Protein AF-A0A955LB40-F1 (afdb_monomer_lite)

InterPro domains:
  IPR014780 tRNA pseudouridine synthase II, TruB [PTHR13767] (3-151)
  IPR020103 Pseudouridine synthase, catalytic domain superfamily [SSF55120] (3-151)

Sequence (153 aa):
FVPVYSSVKVKGQKLRVLARTHEKFTINKDHVVTFKKQNSEVHINLPSKIVKISKFDIVDFYKISTNELIKRLETYGDYLSAEIIQYLGSKDRELSIANVKINCSKGTYIRQLANDLGEAVNTSTMLVGLKRTQIGPWSISDAVTVEDLEANQ

Secondary structure (DSSP, 8-state):
---SSS--EETTEEHHHHHHHSSEEEE-TT-EEEEEETTEEEEEEPPP----EEEEEEEEEEEEEHHHHHHHHHHTT----HHHHHHHHTS--EEEEEEEEEEE-TT--HHHHHHHHHHHTTS----------EETTEEGGGPPPHHHHHTT-

Structure (mmCIF, N/CA/C/O backbone):
data_AF-A0A955LB40-F1
#
_entry.id   AF-A0A955LB40-F1
#
loop_
_atom_site.group_PDB
_atom_site.id
_atom_site.type_symbol
_atom_site.label_atom_id
_atom_site.label_alt_id
_atom_site.label_comp_id
_atom_site.label_asym_id
_atom_site.label_entity_id
_atom_site.label_seq_id
_atom_site.pdbx_PDB_ins_code
_atom_site.Cartn_x
_atom_site.Cartn_y
_atom_site.Cartn_z
_atom_site.occupancy
_atom_site.B_iso_or_equiv
_atom_site.auth_seq_id
_atom_site.auth_comp_id
_atom_site.auth_asym_id
_atom_site.auth_atom_id
_atom_site.pdbx_PDB_model_num
ATOM 1 N N . PHE A 1 1 ? -7.404 -5.608 7.142 1.00 92.25 1 PHE A N 1
ATOM 2 C CA . PHE A 1 1 ? -8.579 -4.700 7.247 1.00 92.25 1 PHE A CA 1
ATOM 3 C C . PHE A 1 1 ? -8.524 -3.638 6.154 1.00 92.25 1 PHE A C 1
ATOM 5 O O . PHE A 1 1 ? -7.517 -3.568 5.464 1.00 92.25 1 PHE A O 1
ATOM 12 N N . VAL A 1 2 ? -9.575 -2.849 5.897 1.00 93.81 2 VAL A N 1
ATOM 13 C CA . VAL A 1 2 ? -9.432 -1.746 4.921 1.00 93.81 2 VAL A CA 1
ATOM 14 C C . VAL A 1 2 ? -8.594 -0.608 5.523 1.00 93.81 2 VAL A C 1
ATOM 16 O O . VAL A 1 2 ? -8.772 -0.292 6.699 1.00 93.81 2 VAL A O 1
ATOM 19 N N . PRO A 1 3 ? -7.714 0.051 4.748 1.00 93.81 3 PRO A N 1
ATOM 20 C CA . PRO A 1 3 ? -6.950 1.178 5.262 1.00 93.81 3 PRO A CA 1
ATOM 21 C C . PRO A 1 3 ? -7.861 2.391 5.494 1.00 93.81 3 PRO A C 1
ATOM 23 O O . PRO A 1 3 ? -8.811 2.630 4.740 1.00 93.81 3 PRO A O 1
ATOM 26 N N . VAL A 1 4 ? -7.521 3.207 6.494 1.00 93.44 4 VAL A N 1
ATOM 27 C CA . VAL A 1 4 ? -8.244 4.445 6.844 1.00 93.44 4 VAL A CA 1
ATOM 28 C C . VAL A 1 4 ? -8.321 5.410 5.654 1.00 93.44 4 VAL A C 1
ATOM 30 O O . VAL A 1 4 ? -9.387 5.922 5.319 1.00 93.44 4 VAL A O 1
ATOM 33 N N . TYR A 1 5 ? -7.224 5.581 4.915 1.00 92.25 5 TYR A N 1
ATOM 34 C CA . TYR A 1 5 ? -7.207 6.346 3.666 1.00 92.25 5 TYR A CA 1
ATOM 35 C C . TYR A 1 5 ? -7.771 5.534 2.487 1.00 92.25 5 TYR A C 1
ATOM 37 O O . TYR A 1 5 ? -7.067 5.223 1.516 1.00 92.25 5 TYR A O 1
ATOM 45 N N . SER A 1 6 ? -9.056 5.185 2.567 1.00 93.62 6 SER A N 1
ATOM 46 C CA . SER A 1 6 ? -9.812 4.483 1.527 1.00 93.62 6 SER A CA 1
ATOM 47 C C . SER A 1 6 ? -11.143 5.167 1.202 1.00 93.62 6 SER A C 1
ATOM 49 O O . SER A 1 6 ? -11.663 6.004 1.942 1.00 93.62 6 SER A O 1
ATOM 51 N N . SER A 1 7 ? -11.711 4.807 0.051 1.00 94.25 7 SER A N 1
ATOM 52 C CA . SER A 1 7 ? -13.033 5.276 -0.384 1.00 94.25 7 SER A CA 1
ATOM 53 C C . SER A 1 7 ? -14.193 4.445 0.180 1.00 94.25 7 SER A C 1
ATOM 55 O O . SER A 1 7 ? -15.333 4.679 -0.221 1.00 94.25 7 SER A O 1
ATOM 57 N N . VAL A 1 8 ? -13.924 3.493 1.083 1.00 94.19 8 VAL A N 1
ATOM 58 C CA . VAL A 1 8 ? -14.961 2.694 1.751 1.00 94.19 8 VAL A CA 1
ATOM 59 C C . VAL A 1 8 ? -15.832 3.617 2.592 1.00 94.19 8 VAL A C 1
ATOM 61 O O . VAL A 1 8 ? -15.314 4.489 3.291 1.00 94.19 8 VAL A O 1
ATOM 64 N N . LYS A 1 9 ? -17.153 3.451 2.488 1.00 94.38 9 LYS A N 1
ATOM 65 C CA . LYS A 1 9 ? -18.115 4.226 3.267 1.00 94.38 9 LYS A CA 1
ATOM 66 C C . LYS A 1 9 ? -18.461 3.494 4.559 1.00 94.38 9 LYS A C 1
ATOM 68 O O . LYS A 1 9 ? -18.801 2.317 4.516 1.00 94.38 9 LYS A O 1
ATOM 73 N N . VAL A 1 10 ? -18.442 4.214 5.673 1.00 90.12 10 VAL A N 1
ATOM 74 C CA . VAL A 1 10 ? -18.964 3.767 6.966 1.00 90.12 10 VAL A CA 1
ATOM 75 C C . VAL A 1 10 ? -19.899 4.854 7.485 1.00 90.12 10 VAL A C 1
ATOM 77 O O . VAL A 1 10 ? -19.550 6.031 7.443 1.00 90.12 10 VAL A O 1
ATOM 80 N N . LYS A 1 11 ? -21.116 4.478 7.903 1.00 86.62 11 LYS A N 1
ATOM 81 C CA . LYS A 1 11 ? -22.167 5.427 8.332 1.00 86.62 11 LYS A CA 1
ATOM 82 C C . LYS A 1 11 ? -22.398 6.567 7.316 1.00 86.62 11 LYS A C 1
ATOM 84 O O . LYS A 1 11 ? -22.506 7.733 7.669 1.00 86.62 11 LYS A O 1
ATOM 89 N N . GLY A 1 12 ? -22.398 6.231 6.022 1.00 91.31 12 GLY A N 1
ATOM 90 C CA . GLY A 1 12 ? -22.618 7.185 4.926 1.00 91.31 12 GLY A CA 1
ATOM 91 C C . GLY A 1 12 ? -21.398 8.017 4.499 1.00 91.31 12 GLY A C 1
ATOM 92 O O . GLY A 1 12 ? -21.415 8.577 3.402 1.00 91.31 12 GLY A O 1
ATOM 93 N N . GLN A 1 13 ? -20.307 8.042 5.271 1.00 90.75 13 GLN A N 1
ATOM 94 C CA . GLN A 1 13 ? -19.115 8.848 4.975 1.00 90.75 13 GLN A CA 1
ATOM 95 C C . GLN A 1 13 ? -17.924 7.990 4.538 1.00 90.75 13 GLN A C 1
ATOM 97 O O . GLN A 1 13 ? -17.728 6.884 5.032 1.00 90.75 13 GLN A O 1
ATOM 102 N N . LYS A 1 14 ? -17.102 8.484 3.601 1.00 95.06 14 LYS A N 1
ATOM 103 C CA . LYS A 1 14 ? -15.873 7.783 3.178 1.00 95.06 14 LYS A CA 1
ATOM 104 C C . LYS A 1 14 ? -14.814 7.870 4.284 1.00 95.06 14 LYS A C 1
ATOM 106 O O . LYS A 1 14 ? -14.554 8.969 4.766 1.00 95.06 14 LYS A O 1
ATOM 111 N N . LEU A 1 15 ? -14.127 6.771 4.599 1.00 94.44 15 LEU A N 1
ATOM 112 C CA . LEU A 1 15 ? -13.073 6.750 5.627 1.00 94.44 15 LEU A CA 1
ATOM 113 C C . LEU A 1 15 ? -11.972 7.795 5.375 1.00 94.44 15 LEU A C 1
ATOM 115 O O . LEU A 1 15 ? -11.602 8.523 6.289 1.00 94.44 15 LEU A O 1
ATOM 119 N N . ARG A 1 16 ? -11.527 7.975 4.120 1.00 94.19 16 ARG A N 1
ATOM 120 C CA . ARG A 1 16 ? -10.544 9.022 3.771 1.00 94.19 16 ARG A CA 1
ATOM 121 C C . ARG A 1 16 ? -11.022 10.452 4.055 1.00 94.19 16 ARG A C 1
ATOM 123 O O . ARG A 1 16 ? -10.195 11.351 4.110 1.00 94.19 16 ARG A O 1
ATOM 130 N N . VAL A 1 17 ? -12.337 10.689 4.105 1.00 92.31 17 VAL A N 1
ATOM 131 C CA . VAL A 1 17 ? -12.895 12.014 4.424 1.00 92.31 17 VAL A CA 1
ATOM 132 C C . VAL A 1 17 ? -12.769 12.235 5.919 1.00 92.31 17 VAL A C 1
ATOM 134 O O . VAL A 1 17 ? -12.178 13.230 6.308 1.00 92.31 17 VAL A O 1
ATOM 137 N N . LEU A 1 18 ? -13.201 11.265 6.730 1.00 91.75 18 LEU A N 1
ATOM 138 C CA . LEU A 1 18 ? -13.005 11.290 8.181 1.00 91.75 18 LEU A CA 1
ATOM 139 C C . LEU A 1 18 ? -11.528 11.487 8.543 1.00 91.75 18 LEU A C 1
ATOM 141 O O . LEU A 1 18 ? -11.205 12.371 9.324 1.00 91.75 18 LEU A O 1
ATOM 145 N N . ALA A 1 19 ? -10.628 10.751 7.892 1.00 90.62 19 ALA A N 1
ATOM 146 C CA . ALA A 1 19 ? -9.189 10.863 8.117 1.00 90.62 19 ALA A CA 1
ATOM 147 C C . ALA A 1 19 ? -8.610 12.258 7.845 1.00 90.62 19 ALA A C 1
ATOM 149 O O . ALA A 1 19 ? -7.647 12.640 8.490 1.00 90.62 19 ALA A O 1
ATOM 150 N N . ARG A 1 20 ? -9.180 13.005 6.890 1.00 89.19 20 ARG A N 1
ATOM 151 C CA . ARG A 1 20 ? -8.703 14.348 6.519 1.00 89.19 20 ARG A CA 1
ATOM 152 C C . ARG A 1 20 ? -9.385 15.473 7.286 1.00 89.19 20 ARG A C 1
ATOM 154 O O . ARG A 1 20 ? -8.835 16.561 7.364 1.00 89.19 20 ARG A O 1
ATOM 161 N N . THR A 1 21 ? -10.604 15.255 7.778 1.00 88.19 21 THR A N 1
ATOM 162 C CA . THR A 1 21 ? -11.383 16.283 8.487 1.00 88.19 21 THR A CA 1
ATOM 163 C C . THR A 1 21 ? -11.159 16.282 9.997 1.00 88.19 21 THR A C 1
ATOM 165 O O . THR A 1 21 ? -11.635 17.198 10.675 1.00 88.19 21 THR A O 1
ATOM 168 N N . HIS A 1 22 ? -10.472 15.261 10.511 1.00 87.88 22 HIS A N 1
ATOM 169 C CA . HIS A 1 22 ? -10.100 15.103 11.913 1.00 87.88 22 HIS A CA 1
ATOM 170 C C . HIS A 1 22 ? -8.598 15.336 12.079 1.00 87.88 22 HIS A C 1
ATOM 172 O O . HIS A 1 22 ? -7.823 15.107 11.155 1.00 87.88 22 HIS A O 1
ATOM 178 N N . GLU A 1 23 ? -8.193 15.791 13.260 1.00 85.19 23 GLU A N 1
ATOM 179 C CA . GLU A 1 23 ? -6.809 16.196 13.536 1.00 85.19 23 GLU A CA 1
ATOM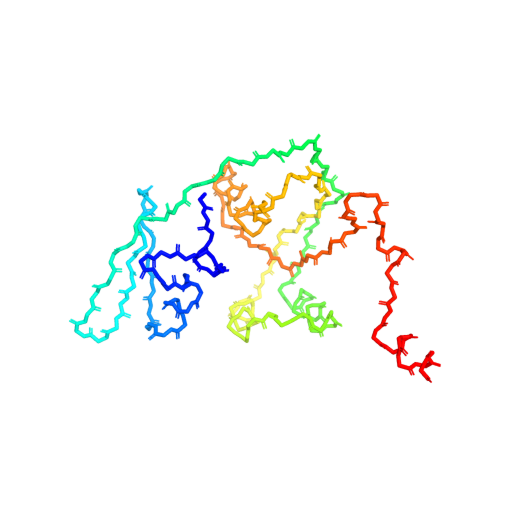 180 C C . GLU A 1 23 ? -5.877 14.989 13.609 1.00 85.19 23 GLU A C 1
ATOM 182 O O . GLU A 1 23 ? -4.741 15.029 13.140 1.00 85.19 23 GLU A O 1
ATOM 187 N N . LYS A 1 24 ? -6.357 13.911 14.237 1.00 88.69 24 LYS A N 1
ATOM 188 C CA . LYS A 1 24 ? -5.610 12.672 14.443 1.00 88.6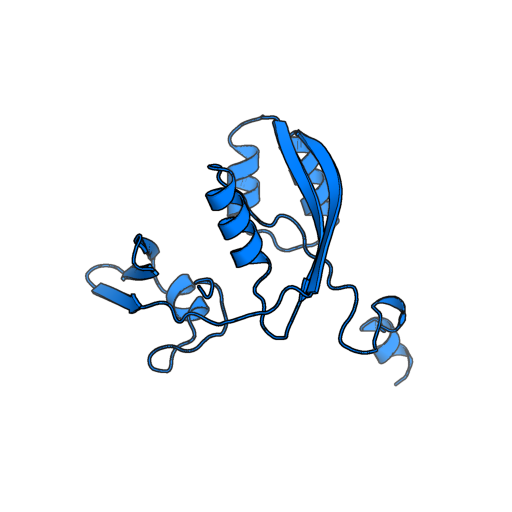9 24 LYS A CA 1
ATOM 189 C C . LYS A 1 24 ? -6.553 11.485 14.423 1.00 88.69 24 LYS A C 1
ATOM 191 O O . LYS A 1 24 ? -7.736 11.595 14.755 1.00 88.69 24 LYS A O 1
ATOM 196 N N . PHE A 1 25 ? -5.996 10.327 14.102 1.00 92.50 25 PHE A N 1
ATOM 197 C CA . PHE A 1 25 ? -6.652 9.061 14.367 1.00 92.50 25 PHE A CA 1
ATOM 198 C C . PHE A 1 25 ? -5.669 8.045 14.934 1.00 92.50 25 PHE A C 1
ATOM 200 O O . PHE A 1 25 ? -4.470 8.104 14.667 1.00 92.50 25 PHE A O 1
ATOM 207 N N . THR A 1 26 ? -6.192 7.102 15.706 1.00 93.12 26 THR A N 1
ATOM 208 C CA . THR A 1 26 ? -5.458 5.925 16.178 1.00 93.12 26 THR A CA 1
ATOM 209 C C . THR A 1 26 ? -6.230 4.671 15.807 1.00 93.12 26 THR A C 1
ATOM 211 O O . THR A 1 26 ? -7.449 4.716 15.656 1.00 93.12 26 THR A O 1
ATOM 214 N N . ILE A 1 27 ? -5.526 3.557 15.622 1.00 93.44 27 ILE A N 1
ATOM 215 C CA . ILE A 1 27 ? -6.130 2.247 15.365 1.00 93.44 27 ILE A CA 1
ATOM 216 C C . ILE A 1 27 ? -5.664 1.322 16.486 1.00 93.44 27 ILE A C 1
ATOM 218 O O . ILE A 1 27 ? -4.465 1.257 16.759 1.00 93.44 27 ILE A O 1
ATOM 222 N N . ASN A 1 28 ? -6.595 0.655 17.163 1.00 92.88 28 ASN A N 1
ATOM 223 C CA . ASN A 1 28 ? -6.263 -0.328 18.195 1.00 92.88 28 ASN A CA 1
ATOM 224 C C . ASN A 1 28 ? -6.106 -1.746 17.602 1.00 92.88 28 ASN A C 1
ATOM 226 O O . ASN A 1 28 ? -6.321 -1.964 16.408 1.00 92.88 28 ASN A O 1
ATOM 230 N N . LYS A 1 29 ? -5.746 -2.720 18.448 1.00 88.31 29 LYS A N 1
ATOM 231 C CA . LYS A 1 29 ? -5.559 -4.127 18.044 1.00 88.31 29 LYS A CA 1
ATOM 232 C C . LYS A 1 29 ? -6.839 -4.800 17.535 1.00 88.31 29 LYS A C 1
ATOM 234 O O . LYS A 1 29 ? -6.755 -5.714 16.728 1.00 88.31 29 LYS A O 1
ATOM 239 N N . ASP A 1 30 ? -8.004 -4.304 17.941 1.00 92.31 30 ASP A N 1
ATOM 240 C CA . ASP A 1 30 ? -9.311 -4.793 17.487 1.00 92.31 30 ASP A CA 1
ATOM 241 C C . ASP A 1 30 ? -9.769 -4.116 16.180 1.00 92.31 30 ASP A C 1
ATOM 243 O O . ASP A 1 30 ? -10.924 -4.232 15.772 1.00 92.31 30 ASP A O 1
ATOM 247 N N . HIS A 1 31 ? -8.869 -3.379 15.516 1.00 92.44 31 HIS A N 1
ATOM 248 C CA . HIS A 1 31 ? -9.119 -2.633 14.282 1.00 92.44 31 HIS A CA 1
ATOM 249 C C . HIS A 1 31 ? -10.258 -1.608 14.389 1.00 92.44 31 HIS A C 1
ATOM 251 O O . HIS A 1 31 ? -10.935 -1.283 13.406 1.00 92.44 31 HIS A O 1
ATOM 257 N N . VAL A 1 32 ? -10.426 -1.040 15.580 1.00 95.19 32 VAL A N 1
ATOM 258 C CA . VAL A 1 32 ? -11.252 0.141 15.812 1.00 95.19 32 VAL A CA 1
ATOM 259 C C . VAL A 1 32 ? -10.398 1.371 15.553 1.00 95.19 32 VAL A C 1
ATOM 261 O O . VAL A 1 32 ? -9.372 1.576 16.205 1.00 95.19 32 VAL A O 1
ATOM 264 N N . VAL A 1 33 ? -10.821 2.196 14.596 1.00 94.88 33 VAL A N 1
ATOM 265 C CA . VAL A 1 33 ? -10.237 3.519 14.387 1.00 94.88 33 VAL A CA 1
ATOM 266 C C . VAL A 1 33 ? -10.974 4.548 15.240 1.00 94.88 33 VAL A C 1
ATOM 268 O O . VAL A 1 33 ? -12.201 4.648 15.188 1.00 94.88 33 VAL A O 1
ATOM 271 N N . THR A 1 34 ? -10.215 5.323 16.005 1.00 95.44 34 THR A N 1
ATOM 272 C CA . THR A 1 34 ? -10.701 6.468 16.776 1.00 95.44 34 THR A CA 1
ATOM 273 C C . THR A 1 34 ? -10.242 7.738 16.081 1.00 95.44 34 THR A C 1
ATOM 275 O O . THR A 1 34 ? -9.048 8.026 16.068 1.00 95.44 34 THR A O 1
ATOM 278 N N . PHE A 1 35 ? -11.172 8.494 15.503 1.00 93.94 35 PHE A N 1
ATOM 279 C CA . PHE A 1 35 ? -10.912 9.827 14.958 1.00 93.94 35 PHE A CA 1
ATOM 280 C C . PHE A 1 35 ? -11.160 10.879 16.037 1.00 93.94 35 PHE A C 1
ATOM 282 O O . PHE A 1 35 ? -12.209 10.846 16.679 1.00 93.94 35 PHE A O 1
ATOM 289 N N . LYS A 1 36 ? -10.228 11.821 16.214 1.00 93.00 36 LYS A N 1
ATOM 290 C CA . LYS A 1 36 ? -10.338 12.906 17.200 1.00 93.00 36 LYS A CA 1
ATOM 291 C C . LYS A 1 36 ? -10.412 14.270 16.525 1.00 93.00 36 LYS A C 1
ATOM 293 O O . LYS A 1 36 ? -9.623 14.564 15.623 1.00 93.00 36 LYS A O 1
ATOM 298 N N . LYS A 1 37 ? -11.344 15.107 16.978 1.00 90.19 37 LYS A N 1
ATOM 299 C CA . LYS A 1 37 ? -11.463 16.513 16.578 1.00 90.19 37 LYS A CA 1
ATOM 300 C C . LYS A 1 37 ? -11.952 17.336 17.763 1.00 90.19 37 LYS A C 1
ATOM 302 O O . LYS A 1 37 ? -13.102 17.165 18.173 1.00 90.19 37 LYS A O 1
ATOM 307 N N . GLN A 1 38 ? -11.108 18.231 18.278 1.00 86.44 38 GLN A N 1
ATOM 308 C CA . GLN A 1 38 ? -11.403 19.052 19.460 1.00 86.44 38 GLN A CA 1
ATOM 309 C C . GLN A 1 38 ? -12.037 18.224 20.604 1.00 86.44 38 GLN A C 1
ATOM 311 O O . GLN A 1 38 ? -11.404 17.304 21.113 1.00 86.44 38 GLN A O 1
ATOM 316 N N . ASN A 1 39 ? -13.301 18.499 20.957 1.00 86.56 39 ASN A N 1
ATOM 317 C CA . ASN A 1 39 ? -14.055 17.833 22.029 1.00 86.56 39 ASN A CA 1
ATOM 318 C C . ASN A 1 39 ? -14.911 16.645 21.546 1.00 86.56 39 ASN A C 1
ATOM 320 O O . ASN A 1 39 ? -15.848 16.240 22.232 1.00 86.56 39 ASN A O 1
ATOM 324 N N . SER A 1 40 ? -14.644 16.107 20.354 1.00 87.19 40 SER A N 1
ATOM 325 C CA . SER A 1 40 ? -15.399 14.988 19.784 1.00 87.19 40 SER A CA 1
ATOM 326 C C . SER A 1 40 ? -14.490 13.835 19.371 1.00 87.19 40 SER A C 1
ATOM 328 O O . SER A 1 40 ? -13.421 14.034 18.784 1.00 87.19 40 SER A O 1
ATOM 330 N N . GLU A 1 41 ? -14.954 12.619 19.651 1.00 92.69 41 GLU A N 1
ATOM 331 C CA . GLU A 1 41 ? -14.335 11.383 19.189 1.00 92.69 41 GLU A CA 1
ATOM 332 C C . GLU A 1 41 ? -15.351 10.535 18.426 1.00 92.69 41 GLU A C 1
ATOM 334 O O . GLU A 1 41 ? -16.522 10.429 18.799 1.00 92.69 41 GLU A O 1
ATOM 339 N N . VAL A 1 42 ? -14.895 9.927 17.333 1.00 91.50 42 VAL A N 1
ATOM 340 C CA . VAL A 1 42 ? -15.691 9.004 16.528 1.00 91.50 42 VAL A CA 1
ATOM 341 C C . VAL A 1 42 ? -14.966 7.672 16.453 1.00 91.50 42 VAL A C 1
ATOM 343 O O . VAL A 1 42 ? -13.867 7.586 15.906 1.00 91.50 42 VAL A O 1
ATOM 346 N N . HIS A 1 43 ? -15.616 6.621 16.949 1.00 94.38 43 HIS A N 1
ATOM 347 C CA . HIS A 1 43 ? -15.110 5.253 16.888 1.00 94.38 43 HIS A CA 1
ATOM 348 C C . HIS A 1 43 ? -15.773 4.487 15.745 1.00 94.38 43 HIS A C 1
ATOM 350 O O . HIS A 1 43 ? -17.004 4.474 15.599 1.00 94.38 43 HIS A O 1
ATOM 356 N N . ILE A 1 44 ? -14.950 3.849 14.918 1.00 94.19 44 ILE A N 1
ATOM 357 C CA . ILE A 1 44 ? -15.396 3.064 13.773 1.00 94.19 44 ILE A CA 1
ATOM 358 C C . ILE A 1 44 ? -14.678 1.721 13.770 1.00 94.19 44 ILE A C 1
ATOM 360 O O . ILE A 1 44 ? -13.455 1.662 13.690 1.00 94.19 44 ILE A O 1
ATOM 364 N N . ASN A 1 45 ? -15.455 0.639 13.761 1.00 94.38 45 ASN A N 1
ATOM 365 C CA . ASN A 1 45 ? -14.943 -0.684 13.424 1.00 94.38 45 ASN A CA 1
ATOM 366 C C . ASN A 1 45 ? -14.560 -0.681 11.943 1.00 94.38 45 ASN A C 1
ATOM 368 O O . ASN A 1 45 ? -15.423 -0.474 11.079 1.00 94.38 45 ASN A O 1
ATOM 372 N N . LEU A 1 46 ? -13.275 -0.865 11.637 1.00 95.00 46 LEU A N 1
ATOM 373 C CA . LEU A 1 46 ? -12.841 -0.953 10.251 1.00 95.00 46 LEU A CA 1
ATOM 374 C C . LEU A 1 46 ? -13.448 -2.212 9.625 1.00 95.00 46 LEU A C 1
ATOM 376 O O . LEU A 1 46 ? -13.332 -3.298 10.193 1.00 95.00 46 LEU A O 1
ATOM 380 N N . PRO A 1 47 ? -14.084 -2.115 8.447 1.00 94.25 47 PRO A N 1
ATOM 381 C CA . PRO A 1 47 ? -14.563 -3.307 7.778 1.00 94.25 47 PRO A CA 1
ATOM 382 C C . PRO A 1 47 ? -13.373 -4.158 7.324 1.00 94.25 47 PRO A C 1
ATOM 384 O O . PRO A 1 47 ? -12.337 -3.655 6.867 1.00 94.25 47 PRO A O 1
ATOM 387 N N . SER A 1 48 ? -13.531 -5.470 7.430 1.00 92.81 48 SER A N 1
ATOM 388 C CA . SER A 1 48 ? -12.628 -6.435 6.822 1.00 92.81 48 SER A CA 1
ATOM 389 C C . SER A 1 48 ? -13.144 -6.826 5.439 1.00 92.81 48 SER A C 1
ATOM 391 O O . SER A 1 48 ? -14.314 -6.647 5.094 1.00 92.81 48 SER A O 1
ATOM 393 N N . LYS A 1 49 ? -12.239 -7.327 4.604 1.00 90.94 49 LYS A N 1
ATOM 394 C CA . LYS A 1 49 ? -12.580 -7.849 3.289 1.00 90.94 49 LYS A CA 1
ATOM 395 C C . LYS A 1 49 ? -11.673 -9.025 2.984 1.00 90.94 49 LYS A C 1
ATOM 397 O O . LYS A 1 49 ? -10.455 -8.893 3.078 1.00 90.94 49 LYS A O 1
ATOM 402 N N . ILE A 1 50 ? -12.273 -10.136 2.576 1.00 94.94 50 ILE A N 1
ATOM 403 C CA . ILE A 1 50 ? -11.532 -11.289 2.075 1.00 94.94 50 ILE A CA 1
ATOM 404 C C . ILE A 1 50 ? -11.062 -10.971 0.657 1.00 94.94 50 ILE A C 1
ATOM 406 O O . ILE A 1 50 ? -11.839 -10.542 -0.201 1.00 94.94 50 ILE A O 1
ATOM 410 N N . VAL A 1 51 ? -9.769 -11.163 0.427 1.00 95.88 51 VAL A N 1
ATOM 411 C CA . VAL A 1 51 ? -9.111 -10.978 -0.864 1.00 95.88 51 VAL A CA 1
ATOM 412 C C . VAL A 1 51 ? -8.264 -12.203 -1.164 1.00 95.88 51 VAL A C 1
ATOM 414 O O . VAL A 1 51 ? -7.851 -12.918 -0.255 1.00 95.88 51 VAL A O 1
ATOM 417 N N . LYS A 1 52 ? -8.004 -12.448 -2.445 1.00 97.44 52 LYS A N 1
ATOM 418 C CA . LYS A 1 52 ? -7.141 -13.537 -2.899 1.00 97.44 52 LYS A CA 1
ATOM 419 C C . LYS A 1 52 ? -5.863 -12.962 -3.484 1.00 97.44 52 LYS A C 1
ATOM 421 O O . LYS A 1 52 ? -5.931 -12.099 -4.359 1.00 97.44 52 LYS A O 1
ATOM 426 N N . ILE A 1 53 ? -4.726 -13.481 -3.039 1.00 97.62 53 ILE A N 1
ATOM 427 C CA . ILE A 1 53 ? -3.432 -13.313 -3.697 1.00 97.62 53 ILE A CA 1
ATOM 428 C C . ILE A 1 53 ? -3.159 -14.627 -4.423 1.00 97.62 53 ILE A C 1
ATOM 430 O O . ILE A 1 53 ? -3.088 -15.677 -3.794 1.00 97.62 53 ILE A O 1
ATOM 434 N N . SER A 1 54 ? -3.108 -14.589 -5.751 1.00 97.69 54 SER A N 1
ATOM 435 C CA . SER A 1 54 ? -2.877 -15.781 -6.575 1.00 97.69 54 SER A CA 1
ATOM 436 C C . SER A 1 54 ? -1.415 -15.949 -6.977 1.00 97.69 54 SER A C 1
ATOM 438 O O . SER A 1 54 ? -1.031 -17.037 -7.386 1.00 97.69 54 SER A O 1
ATOM 440 N N . LYS A 1 55 ? -0.615 -14.881 -6.895 1.00 97.69 55 LYS A N 1
ATOM 441 C CA . LYS A 1 55 ? 0.833 -14.913 -7.109 1.00 97.69 55 LYS A CA 1
ATOM 442 C C . LYS A 1 55 ? 1.501 -13.817 -6.288 1.00 97.69 55 LYS A C 1
ATOM 444 O O . LYS A 1 55 ? 0.954 -12.715 -6.207 1.00 97.69 55 LYS A O 1
ATOM 449 N N . PHE A 1 56 ? 2.660 -14.120 -5.718 1.00 96.88 56 PHE A N 1
ATOM 450 C CA . PHE A 1 56 ? 3.475 -13.193 -4.944 1.00 96.88 56 PHE A CA 1
ATOM 451 C C . PHE A 1 56 ? 4.945 -13.530 -5.193 1.00 96.88 56 PHE A C 1
ATOM 453 O O . PHE A 1 56 ? 5.421 -14.562 -4.731 1.00 96.88 56 PHE A O 1
ATOM 460 N N . ASP A 1 57 ? 5.640 -12.676 -5.938 1.00 97.00 57 ASP A N 1
ATOM 461 C CA . ASP A 1 57 ? 7.054 -12.855 -6.262 1.00 97.00 57 ASP A CA 1
ATOM 462 C C . ASP A 1 57 ? 7.850 -11.683 -5.680 1.00 97.00 57 ASP A C 1
ATOM 464 O O . ASP A 1 57 ? 7.527 -10.525 -5.957 1.00 97.00 57 ASP A O 1
ATOM 468 N N . ILE A 1 58 ? 8.901 -11.964 -4.908 1.00 95.44 58 ILE A N 1
ATOM 469 C CA . ILE A 1 58 ? 9.903 -10.950 -4.556 1.00 95.44 58 ILE A CA 1
ATOM 470 C C . ILE A 1 58 ? 10.814 -10.797 -5.773 1.00 95.44 58 ILE A C 1
ATOM 472 O O . ILE A 1 58 ? 11.455 -11.754 -6.197 1.00 95.44 58 ILE A O 1
ATOM 476 N N . VAL A 1 59 ? 10.811 -9.606 -6.361 1.00 96.75 59 VAL A N 1
ATOM 477 C CA . VAL A 1 59 ? 11.573 -9.276 -7.569 1.00 96.75 59 VAL A CA 1
ATOM 478 C C . VAL A 1 59 ? 12.996 -8.887 -7.199 1.00 96.75 59 VAL A C 1
ATOM 480 O O . VAL A 1 59 ? 13.943 -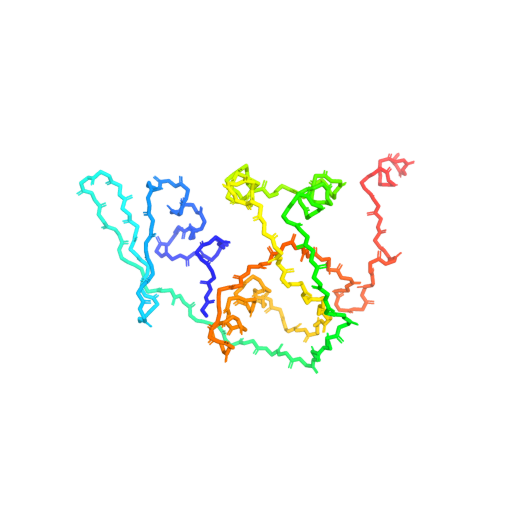9.365 -7.814 1.00 96.75 59 VAL A O 1
ATOM 483 N N . ASP A 1 60 ? 13.141 -8.044 -6.180 1.00 95.88 60 ASP A N 1
ATOM 484 C CA . ASP A 1 60 ? 14.433 -7.668 -5.629 1.00 95.88 60 ASP A CA 1
ATOM 485 C C . ASP A 1 60 ? 14.313 -7.290 -4.148 1.00 95.88 60 ASP A C 1
ATOM 487 O O . ASP A 1 60 ? 13.221 -7.074 -3.609 1.00 95.88 60 ASP A O 1
ATOM 491 N N . PHE A 1 61 ? 15.470 -7.248 -3.494 1.00 96.06 61 PHE A N 1
ATOM 492 C CA . PHE A 1 61 ? 15.622 -6.763 -2.135 1.00 96.06 61 PHE A CA 1
ATOM 493 C C . PHE A 1 61 ? 16.972 -6.061 -2.015 1.00 96.06 61 PHE A C 1
ATOM 495 O O . PHE A 1 61 ? 18.011 -6.666 -2.283 1.00 96.06 61 PHE A O 1
ATOM 502 N N . TYR A 1 62 ? 16.976 -4.790 -1.628 1.00 96.19 62 TYR A N 1
ATOM 503 C CA . TYR A 1 62 ? 18.197 -3.989 -1.557 1.00 96.19 62 TYR A CA 1
ATOM 504 C C . TYR A 1 62 ? 18.120 -2.934 -0.456 1.00 96.19 62 TYR A C 1
ATOM 506 O O . TYR A 1 62 ? 17.049 -2.632 0.071 1.00 96.19 62 TYR A O 1
ATOM 514 N N . LYS A 1 63 ? 19.273 -2.360 -0.102 1.00 96.88 63 LYS A N 1
ATOM 515 C CA . LYS A 1 63 ? 19.349 -1.232 0.827 1.00 96.88 63 LYS A CA 1
ATOM 516 C C . LYS A 1 63 ? 19.493 0.095 0.089 1.00 96.88 63 LYS A C 1
ATOM 518 O O . LYS A 1 63 ? 20.105 0.156 -0.975 1.00 96.88 63 LYS A O 1
ATOM 523 N N . ILE A 1 64 ? 18.927 1.152 0.656 1.00 94.50 64 ILE A N 1
ATOM 524 C CA . ILE A 1 64 ? 18.965 2.513 0.114 1.00 94.50 64 ILE A CA 1
ATOM 525 C C . ILE A 1 64 ? 19.072 3.518 1.262 1.00 94.50 64 ILE A C 1
ATOM 527 O O . ILE A 1 64 ? 18.439 3.327 2.300 1.00 94.50 64 ILE A O 1
ATOM 531 N N . SER A 1 65 ? 19.849 4.590 1.100 1.00 94.69 65 SER A N 1
ATOM 532 C CA . SER A 1 65 ? 19.826 5.698 2.063 1.00 94.69 65 SER A CA 1
ATOM 533 C C . SER A 1 65 ? 18.521 6.486 1.943 1.00 94.69 65 SER A C 1
ATOM 535 O O . SER A 1 65 ? 17.894 6.521 0.880 1.00 94.69 65 SER A O 1
ATOM 537 N N . THR A 1 66 ? 18.094 7.149 3.017 1.00 92.62 66 THR A N 1
ATOM 538 C CA . THR A 1 66 ? 16.899 8.006 2.977 1.00 92.62 66 THR A CA 1
ATOM 539 C C . THR A 1 66 ? 17.027 9.121 1.941 1.00 92.62 66 THR A C 1
ATOM 541 O O . THR A 1 66 ? 16.068 9.367 1.216 1.00 92.62 66 THR A O 1
ATOM 544 N N . ASN A 1 67 ? 18.209 9.726 1.796 1.00 90.12 67 ASN A N 1
ATOM 545 C CA . ASN A 1 67 ? 18.465 10.776 0.802 1.00 90.12 67 ASN A CA 1
ATOM 546 C C . ASN A 1 67 ? 18.281 10.283 -0.643 1.00 90.12 67 ASN A C 1
ATOM 548 O O . ASN A 1 67 ? 17.615 10.934 -1.448 1.00 90.12 67 ASN A O 1
ATOM 552 N N . GLU A 1 68 ? 18.828 9.109 -0.970 1.00 91.25 68 GLU A N 1
ATOM 553 C CA . GLU A 1 68 ? 18.686 8.513 -2.304 1.00 91.25 68 GLU A CA 1
ATOM 554 C C . GLU A 1 68 ? 17.238 8.071 -2.564 1.00 91.25 68 GLU A C 1
ATOM 556 O O . GLU A 1 68 ? 16.724 8.234 -3.672 1.00 91.25 68 GLU A O 1
ATOM 561 N N . LEU A 1 69 ? 16.534 7.574 -1.539 1.00 89.75 69 LEU A N 1
ATOM 562 C CA . LEU A 1 69 ? 15.110 7.268 -1.651 1.00 89.75 69 LEU A CA 1
ATOM 563 C C . LEU A 1 69 ? 14.286 8.530 -1.942 1.00 89.75 69 LEU A C 1
ATOM 565 O O . LEU A 1 69 ? 13.483 8.507 -2.867 1.00 89.75 69 LEU A O 1
ATOM 569 N N . ILE A 1 70 ? 14.498 9.627 -1.207 1.00 87.69 70 ILE A N 1
ATOM 570 C CA . ILE A 1 70 ? 13.781 10.898 -1.415 1.00 87.69 70 ILE A CA 1
ATOM 571 C C . ILE A 1 70 ? 13.954 11.383 -2.857 1.00 87.69 70 ILE A C 1
ATOM 573 O O . ILE A 1 70 ? 12.960 11.630 -3.535 1.00 87.69 70 ILE A O 1
ATOM 577 N N . LYS A 1 71 ? 15.190 11.400 -3.367 1.00 87.31 71 LYS A N 1
ATOM 578 C CA . LYS A 1 71 ? 15.486 11.804 -4.749 1.00 87.31 71 LYS A CA 1
ATOM 579 C C . LYS A 1 71 ? 14.735 10.960 -5.787 1.00 87.31 71 LYS A C 1
ATOM 581 O O . LYS A 1 71 ? 14.212 11.484 -6.772 1.00 87.31 71 LYS A O 1
ATOM 586 N N . ARG A 1 72 ? 14.657 9.640 -5.576 1.00 85.88 72 ARG A N 1
ATOM 587 C CA . ARG A 1 72 ? 13.871 8.752 -6.450 1.00 85.88 72 ARG A CA 1
ATOM 588 C C . ARG A 1 72 ? 12.392 9.108 -6.404 1.00 85.88 72 ARG A C 1
ATOM 590 O O . ARG A 1 72 ? 11.767 9.214 -7.451 1.00 85.88 72 ARG A O 1
ATOM 597 N N . LEU A 1 73 ? 11.846 9.301 -5.208 1.00 81.06 73 LEU A N 1
ATOM 598 C CA . LEU A 1 73 ? 10.433 9.612 -5.010 1.00 81.06 73 LEU A CA 1
ATOM 599 C C . LEU A 1 73 ? 10.030 10.951 -5.645 1.00 81.06 73 LEU A C 1
ATOM 601 O O . LEU A 1 73 ? 8.981 11.018 -6.278 1.00 81.06 73 LEU A O 1
ATOM 605 N N . GLU A 1 74 ? 10.885 11.971 -5.566 1.00 79.75 74 GLU A N 1
ATOM 606 C CA . GLU A 1 74 ? 10.689 13.255 -6.257 1.00 79.75 74 GLU A CA 1
ATOM 607 C C . GLU A 1 74 ? 10.639 13.093 -7.785 1.00 79.75 74 GLU A C 1
ATOM 609 O O . GLU A 1 74 ? 9.865 13.768 -8.460 1.00 79.75 74 GLU A O 1
ATOM 614 N N . THR A 1 75 ? 11.419 12.155 -8.334 1.00 75.31 75 THR A N 1
ATOM 615 C CA . THR A 1 75 ? 11.488 11.902 -9.783 1.00 75.31 75 THR A CA 1
ATOM 616 C C . THR A 1 75 ? 10.217 11.248 -10.325 1.00 75.31 75 THR A C 1
ATOM 618 O O . THR A 1 75 ? 9.813 11.525 -11.452 1.00 75.31 75 THR A O 1
ATOM 621 N N . TYR A 1 76 ? 9.568 10.378 -9.546 1.00 66.62 76 TYR A N 1
ATOM 622 C CA . TYR A 1 76 ? 8.382 9.649 -10.009 1.00 66.62 76 TYR A CA 1
ATOM 623 C C . TYR A 1 76 ? 7.121 10.519 -10.103 1.00 66.62 76 TYR A C 1
ATOM 625 O O . TYR A 1 76 ? 6.105 10.040 -10.602 1.00 66.62 76 TYR A O 1
ATOM 633 N N . GLY A 1 77 ? 7.158 11.772 -9.630 1.00 59.72 77 GLY A N 1
ATOM 634 C CA . GLY A 1 77 ? 5.984 12.651 -9.595 1.00 59.72 77 GLY A CA 1
ATOM 635 C C . GLY A 1 77 ? 4.852 12.118 -8.707 1.00 59.72 77 GLY A C 1
ATOM 636 O O . GLY A 1 77 ? 3.750 12.667 -8.701 1.00 59.72 77 GLY A O 1
ATOM 637 N N . ASP A 1 78 ? 5.112 11.044 -7.957 1.00 55.12 78 ASP A N 1
ATOM 638 C CA . ASP A 1 78 ? 4.167 10.454 -7.029 1.00 55.12 78 ASP A CA 1
ATOM 639 C C . ASP A 1 78 ? 4.033 11.407 -5.844 1.00 55.12 78 ASP A C 1
ATOM 641 O O . ASP A 1 78 ? 5.004 11.713 -5.150 1.00 55.12 78 ASP A O 1
ATOM 645 N N . TYR A 1 79 ? 2.808 11.877 -5.608 1.00 53.16 79 TYR A N 1
ATOM 646 C CA . TYR A 1 79 ? 2.440 12.682 -4.449 1.00 53.16 79 TYR A CA 1
ATOM 647 C C . TYR A 1 79 ? 2.586 11.864 -3.155 1.00 53.16 79 TYR A C 1
ATOM 649 O O . TYR A 1 79 ? 1.594 11.510 -2.509 1.00 53.16 79 TYR A O 1
ATOM 657 N N . LEU A 1 80 ? 3.811 11.543 -2.739 1.00 59.09 80 LEU A N 1
ATOM 658 C CA . LEU A 1 80 ? 4.045 11.306 -1.327 1.00 59.09 80 LEU A CA 1
ATOM 659 C C . LEU A 1 80 ? 3.721 12.604 -0.599 1.00 59.09 80 LEU A C 1
ATOM 661 O O . LEU A 1 80 ? 4.081 13.695 -1.045 1.00 59.09 80 LEU A O 1
ATOM 665 N N . SER A 1 81 ? 2.980 12.494 0.505 1.00 64.12 81 SER A N 1
ATOM 666 C CA . SER A 1 81 ? 2.706 13.673 1.314 1.00 64.12 81 SER A CA 1
ATOM 667 C C . SER A 1 81 ? 4.041 14.274 1.750 1.00 64.12 81 SER A C 1
ATOM 669 O O . SER A 1 81 ? 4.981 13.539 2.063 1.00 64.12 81 SER A O 1
ATOM 671 N N . ALA A 1 82 ? 4.128 15.606 1.785 1.00 69.44 82 ALA A N 1
ATOM 672 C CA . ALA A 1 82 ? 5.303 16.322 2.289 1.00 69.44 82 ALA A CA 1
ATOM 673 C C . ALA A 1 82 ? 5.768 15.779 3.657 1.00 69.44 82 ALA A C 1
ATOM 675 O O . ALA A 1 82 ? 6.954 15.763 3.963 1.00 69.44 82 ALA A O 1
ATOM 676 N N . GLU A 1 83 ? 4.830 15.242 4.439 1.00 74.81 83 GLU A N 1
ATOM 677 C CA . GLU A 1 83 ? 5.053 14.556 5.711 1.00 74.81 83 GLU A CA 1
ATOM 678 C C . GLU A 1 83 ? 5.966 13.327 5.591 1.00 74.81 83 GLU A C 1
ATOM 680 O O . GLU A 1 83 ? 6.793 13.102 6.469 1.00 74.81 83 GLU A O 1
ATOM 685 N N . ILE A 1 84 ? 5.847 12.520 4.528 1.00 78.19 84 ILE A N 1
ATOM 686 C CA . ILE A 1 84 ? 6.698 11.337 4.339 1.00 78.19 84 ILE A CA 1
ATOM 687 C C . ILE A 1 84 ? 8.116 11.769 3.976 1.00 78.19 84 ILE A C 1
ATOM 689 O O . ILE A 1 84 ? 9.065 11.238 4.546 1.00 78.19 84 ILE A O 1
ATOM 693 N N . ILE A 1 85 ? 8.268 12.754 3.087 1.00 80.19 85 ILE A N 1
ATOM 694 C CA . ILE A 1 85 ? 9.585 13.312 2.747 1.00 80.19 85 ILE A CA 1
ATOM 695 C C . ILE A 1 85 ? 10.236 13.899 4.002 1.00 80.19 85 ILE A C 1
ATOM 697 O O . ILE A 1 85 ? 11.381 13.579 4.306 1.00 80.19 85 ILE A O 1
ATOM 701 N N . GLN A 1 86 ? 9.484 14.671 4.790 1.00 82.75 86 GLN A N 1
ATOM 702 C CA . GLN A 1 86 ? 9.955 15.214 6.062 1.00 82.75 86 GLN A CA 1
ATOM 703 C C . GLN A 1 86 ? 10.344 14.105 7.052 1.00 82.75 86 GLN A C 1
ATOM 705 O O . GLN A 1 86 ? 11.389 14.190 7.696 1.00 82.75 86 GLN A O 1
ATOM 710 N N . TYR A 1 87 ? 9.538 13.048 7.172 1.00 84.38 87 TYR A N 1
ATOM 711 C CA . TYR A 1 87 ? 9.837 11.913 8.044 1.00 84.38 87 TYR A CA 1
ATOM 712 C C . TYR A 1 87 ? 11.117 11.185 7.614 1.00 84.38 87 TYR A C 1
ATOM 714 O O . TYR A 1 87 ? 11.978 10.915 8.453 1.00 84.38 87 TYR A O 1
ATOM 722 N N . LEU A 1 88 ? 11.270 10.898 6.318 1.00 85.31 88 LEU A N 1
ATOM 723 C CA . LEU A 1 88 ? 12.462 10.257 5.758 1.00 85.31 88 LEU A CA 1
ATOM 724 C C . LEU A 1 88 ? 13.705 11.149 5.893 1.00 85.31 88 LEU A C 1
ATOM 726 O O . LEU A 1 88 ? 14.770 10.642 6.230 1.00 85.31 88 LEU A O 1
ATOM 730 N N . GLY A 1 89 ? 13.558 12.461 5.697 1.00 84.69 89 GLY A N 1
ATOM 731 C CA . GLY A 1 89 ? 14.640 13.442 5.806 1.00 84.69 89 GLY A CA 1
ATOM 732 C C . GLY A 1 89 ? 15.025 13.796 7.244 1.00 84.69 89 GLY A C 1
ATOM 733 O O . GLY A 1 89 ? 16.087 14.364 7.471 1.00 84.69 89 GLY A O 1
ATOM 734 N N . SER A 1 90 ? 14.199 13.444 8.237 1.00 86.81 90 SER A N 1
ATOM 735 C CA . SER A 1 90 ? 14.470 13.768 9.646 1.00 86.81 90 SER A CA 1
ATOM 736 C C . SER A 1 90 ? 15.709 13.067 10.215 1.00 86.81 90 SER A C 1
ATOM 738 O O . SER A 1 90 ? 16.281 13.541 11.198 1.00 86.81 90 SER A O 1
ATOM 740 N N . LYS A 1 91 ? 16.114 11.932 9.627 1.00 85.44 91 LYS A N 1
ATOM 741 C CA . LYS A 1 91 ? 17.296 11.157 10.019 1.00 85.44 91 LYS A CA 1
ATOM 742 C C . LYS A 1 91 ? 17.887 10.451 8.806 1.00 85.44 91 LYS A C 1
ATOM 744 O O . LYS A 1 91 ? 17.185 9.685 8.146 1.00 85.44 91 LYS A O 1
ATOM 749 N N . ASP A 1 92 ? 19.182 10.643 8.575 1.00 88.38 92 ASP A N 1
ATOM 750 C CA . ASP A 1 92 ? 19.908 9.842 7.593 1.00 88.38 92 ASP A CA 1
ATOM 751 C C . ASP A 1 92 ? 20.083 8.411 8.116 1.00 88.38 92 ASP A C 1
ATOM 753 O O . ASP A 1 92 ? 20.538 8.192 9.243 1.00 88.38 92 ASP A O 1
ATOM 757 N N . ARG A 1 93 ? 19.627 7.439 7.328 1.00 92.62 93 ARG A N 1
ATOM 758 C CA . ARG A 1 93 ? 19.684 6.010 7.654 1.00 92.62 93 ARG A CA 1
ATOM 759 C C . ARG A 1 93 ? 19.535 5.168 6.398 1.00 92.62 93 ARG A C 1
ATOM 761 O O . ARG A 1 93 ? 18.911 5.584 5.424 1.00 92.62 93 ARG A O 1
ATOM 768 N N . GLU A 1 94 ? 20.031 3.940 6.463 1.00 94.69 94 GLU A N 1
ATOM 769 C CA . GLU A 1 94 ? 19.708 2.924 5.468 1.00 94.69 94 GLU A CA 1
ATOM 770 C C . GLU A 1 94 ? 18.339 2.296 5.745 1.00 94.69 94 GLU A C 1
ATOM 772 O O . GLU A 1 94 ? 18.010 1.915 6.871 1.00 94.69 94 GLU A O 1
ATOM 777 N N . LEU A 1 95 ? 17.553 2.157 4.684 1.00 93.69 95 LEU A N 1
ATOM 778 C CA . LEU A 1 95 ? 16.290 1.439 4.647 1.00 93.69 95 LEU A CA 1
ATOM 779 C C . LEU A 1 95 ? 16.435 0.205 3.762 1.00 93.69 95 LEU A C 1
ATOM 781 O O . LEU A 1 95 ? 17.187 0.211 2.791 1.00 93.69 95 LEU A O 1
ATOM 785 N N . SER A 1 96 ? 15.686 -0.848 4.084 1.00 95.12 96 SER A N 1
ATOM 786 C CA . SER A 1 96 ? 15.538 -2.008 3.203 1.00 95.12 96 SER A CA 1
ATOM 787 C C . SER A 1 96 ? 14.307 -1.828 2.319 1.00 95.12 96 SER A C 1
ATOM 789 O O . SER A 1 96 ? 13.227 -1.519 2.822 1.00 95.12 96 SER A O 1
ATOM 791 N N . ILE A 1 97 ? 14.469 -2.031 1.015 1.00 94.50 97 ILE A N 1
ATOM 792 C CA . ILE A 1 97 ? 13.399 -2.009 0.019 1.00 94.50 97 ILE A CA 1
ATOM 793 C C . ILE A 1 97 ? 13.234 -3.415 -0.538 1.00 94.50 97 ILE A C 1
ATOM 795 O O . ILE A 1 97 ? 14.217 -4.059 -0.895 1.00 94.50 97 ILE A O 1
ATOM 799 N N . ALA A 1 98 ? 11.985 -3.864 -0.628 1.00 95.62 98 ALA A N 1
ATOM 800 C CA . ALA A 1 98 ? 11.605 -5.089 -1.312 1.00 95.62 98 ALA A CA 1
ATOM 801 C C . ALA A 1 98 ? 10.660 -4.736 -2.463 1.00 95.62 98 ALA A C 1
ATOM 803 O O . ALA A 1 98 ? 9.549 -4.257 -2.211 1.00 95.62 98 ALA A O 1
ATOM 804 N N . ASN A 1 99 ? 11.063 -4.985 -3.710 1.00 95.56 99 ASN A N 1
ATOM 805 C CA . ASN A 1 99 ? 10.129 -4.914 -4.827 1.00 95.56 99 ASN A CA 1
ATOM 806 C C . ASN A 1 99 ? 9.396 -6.242 -4.962 1.00 95.56 99 ASN A C 1
ATOM 808 O O . ASN A 1 99 ? 9.998 -7.313 -5.007 1.00 95.56 99 ASN A O 1
ATOM 812 N N . VAL A 1 100 ? 8.071 -6.170 -5.050 1.00 96.38 100 VAL A N 1
ATOM 813 C CA . VAL A 1 100 ? 7.209 -7.351 -5.096 1.00 96.38 100 VAL A CA 1
ATOM 814 C C . VAL A 1 100 ? 6.245 -7.242 -6.268 1.00 96.38 100 VAL A C 1
ATOM 816 O O . VAL A 1 100 ? 5.606 -6.208 -6.474 1.00 96.38 100 VAL A O 1
ATOM 819 N N . LYS A 1 101 ? 6.093 -8.334 -7.018 1.00 97.56 101 LYS A N 1
ATOM 820 C CA . LYS A 1 101 ? 5.072 -8.489 -8.055 1.00 97.56 101 LYS A CA 1
ATOM 821 C C . LYS A 1 101 ? 3.928 -9.344 -7.524 1.00 97.56 101 LYS A C 1
ATOM 823 O O . LYS A 1 101 ? 4.139 -10.446 -7.027 1.00 97.56 101 LYS A O 1
ATOM 828 N N . ILE A 1 102 ? 2.704 -8.827 -7.624 1.00 98.12 102 ILE A N 1
ATOM 829 C CA . ILE A 1 102 ? 1.534 -9.422 -6.971 1.00 98.12 102 ILE A CA 1
ATOM 830 C C . ILE A 1 102 ? 0.381 -9.551 -7.961 1.00 98.12 102 ILE A C 1
ATOM 832 O O . ILE A 1 102 ? -0.054 -8.557 -8.542 1.00 98.12 102 ILE A O 1
ATOM 836 N N . ASN A 1 103 ? -0.181 -10.757 -8.063 1.00 98.00 103 ASN A N 1
ATOM 837 C CA . ASN A 1 103 ? -1.473 -10.986 -8.706 1.00 98.00 103 ASN A CA 1
ATOM 838 C C . ASN A 1 103 ? -2.534 -11.129 -7.618 1.00 98.00 103 ASN A C 1
ATOM 840 O O . ASN A 1 103 ? -2.440 -12.007 -6.757 1.00 98.00 103 ASN A O 1
ATOM 844 N N . CYS A 1 104 ? -3.548 -10.267 -7.644 1.00 97.88 104 CYS A N 1
ATOM 845 C CA . CYS A 1 104 ? -4.553 -10.218 -6.590 1.00 97.88 104 CYS A CA 1
ATOM 846 C C . CYS A 1 104 ? -5.969 -9.964 -7.118 1.00 97.88 104 CYS A C 1
ATOM 848 O O . CYS A 1 104 ? -6.177 -9.452 -8.217 1.00 97.88 104 CYS A O 1
ATOM 850 N N . SER A 1 105 ? -6.965 -10.327 -6.310 1.00 97.25 105 SER A N 1
ATOM 851 C CA . SER A 1 105 ? -8.380 -10.093 -6.604 1.00 97.25 105 SER A CA 1
ATOM 852 C C . SER A 1 105 ? -8.768 -8.612 -6.509 1.00 97.25 105 SER A C 1
ATOM 854 O O . SER A 1 105 ? -8.079 -7.801 -5.881 1.00 97.25 105 SER A O 1
ATOM 856 N N . LYS A 1 106 ? -9.939 -8.258 -7.056 1.00 94.56 106 LYS A N 1
ATOM 857 C CA . LYS A 1 106 ? -10.463 -6.885 -7.021 1.00 94.56 106 LYS A CA 1
ATOM 858 C C . LYS A 1 106 ? -10.558 -6.311 -5.603 1.00 94.56 106 LYS A C 1
ATOM 860 O O . LYS A 1 106 ? -11.100 -6.922 -4.679 1.00 94.56 106 LYS A O 1
ATOM 865 N N . GLY A 1 107 ? -10.114 -5.064 -5.459 1.00 92.25 107 GLY A N 1
ATOM 866 C CA . GLY A 1 107 ? -10.163 -4.304 -4.209 1.00 92.25 107 GLY A CA 1
ATOM 867 C C . GLY A 1 107 ? -9.290 -4.880 -3.095 1.00 92.25 107 GLY A C 1
ATOM 868 O O . GLY A 1 107 ? -9.664 -4.765 -1.930 1.00 92.25 107 GLY A O 1
ATOM 869 N N . THR A 1 108 ? -8.174 -5.504 -3.474 1.00 96.19 108 THR A N 1
ATOM 870 C CA . THR A 1 108 ? -7.004 -5.695 -2.613 1.00 96.19 108 THR A CA 1
ATOM 871 C C . THR A 1 108 ? -6.332 -4.346 -2.385 1.00 96.19 108 THR A C 1
ATOM 873 O O . THR A 1 108 ? -6.072 -3.606 -3.334 1.00 96.19 108 THR A O 1
ATOM 876 N N . TYR A 1 109 ? -6.052 -4.011 -1.128 1.00 95.81 109 TYR A N 1
ATOM 877 C CA . TYR A 1 109 ? -5.301 -2.809 -0.781 1.00 95.81 109 TYR A CA 1
ATOM 878 C C . TYR A 1 109 ? -3.825 -3.163 -0.6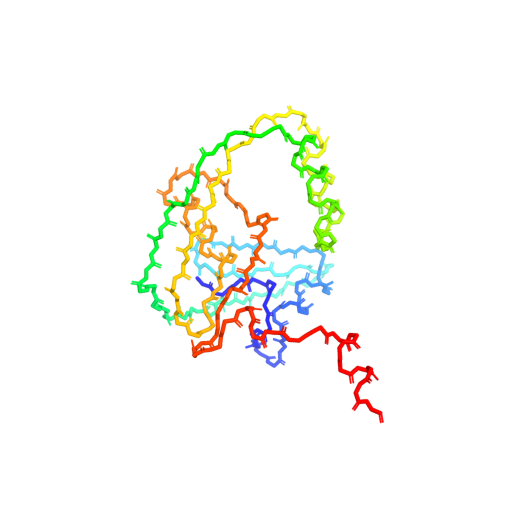28 1.00 95.81 109 TYR A C 1
ATOM 880 O O . TYR A 1 109 ? -3.421 -3.624 0.432 1.00 95.81 109 TYR A O 1
ATOM 888 N N . ILE A 1 110 ? -3.009 -2.897 -1.652 1.00 95.94 110 ILE A N 1
ATOM 889 C CA . ILE A 1 110 ? -1.556 -3.159 -1.593 1.00 95.94 110 ILE A CA 1
ATOM 890 C C . ILE A 1 110 ? -0.889 -2.408 -0.429 1.00 95.94 110 ILE A C 1
ATOM 892 O O . ILE A 1 110 ? -0.006 -2.943 0.223 1.00 95.94 110 ILE A O 1
ATOM 896 N N . ARG A 1 111 ? -1.385 -1.210 -0.091 1.00 93.19 111 ARG A N 1
ATOM 897 C CA . ARG A 1 111 ? -0.949 -0.462 1.101 1.00 93.19 111 ARG A CA 1
ATOM 898 C C . ARG A 1 111 ? -1.203 -1.212 2.412 1.00 93.19 111 ARG A C 1
ATOM 900 O O . ARG A 1 111 ? -0.356 -1.174 3.287 1.00 93.19 111 ARG A O 1
ATOM 907 N N . GLN A 1 112 ? -2.351 -1.882 2.540 1.00 94.25 112 GLN A N 1
ATOM 908 C CA . GLN A 1 112 ? -2.621 -2.704 3.720 1.00 94.25 112 GLN A CA 1
ATOM 909 C C . GLN A 1 112 ? -1.723 -3.938 3.719 1.00 94.25 112 GLN A C 1
ATOM 911 O O . GLN A 1 112 ? -1.140 -4.248 4.742 1.00 94.25 112 GLN A O 1
ATOM 916 N N . LEU A 1 113 ? -1.573 -4.596 2.567 1.00 95.00 113 LEU A N 1
ATOM 917 C CA . LEU A 1 113 ? -0.701 -5.759 2.448 1.00 95.00 113 LEU A CA 1
ATOM 918 C C . LEU A 1 113 ? 0.747 -5.428 2.836 1.00 95.00 113 LEU A C 1
ATOM 920 O O . LEU A 1 113 ? 1.389 -6.234 3.491 1.00 95.00 113 LEU A O 1
ATOM 924 N N . ALA A 1 114 ? 1.247 -4.241 2.479 1.00 94.19 114 ALA A N 1
ATOM 925 C CA . ALA A 1 114 ? 2.558 -3.782 2.925 1.00 94.19 114 ALA A CA 1
ATOM 926 C C . ALA A 1 114 ? 2.643 -3.748 4.459 1.00 94.19 114 ALA A C 1
ATOM 928 O O . ALA A 1 114 ? 3.581 -4.325 5.001 1.00 94.19 114 ALA A O 1
ATOM 929 N N . ASN A 1 115 ? 1.658 -3.150 5.142 1.00 92.31 115 ASN A N 1
ATOM 930 C CA . ASN A 1 115 ? 1.595 -3.131 6.608 1.00 92.31 115 ASN A CA 1
ATOM 931 C C . ASN A 1 115 ? 1.505 -4.547 7.199 1.00 92.31 115 ASN A C 1
ATOM 933 O O . ASN A 1 115 ? 2.273 -4.869 8.099 1.00 92.31 115 ASN A O 1
ATOM 937 N N . ASP A 1 116 ? 0.621 -5.396 6.660 1.00 92.50 116 ASP A N 1
ATOM 938 C CA . ASP A 1 116 ? 0.422 -6.777 7.121 1.00 92.50 116 ASP A CA 1
ATOM 939 C C . ASP A 1 116 ? 1.729 -7.593 7.004 1.00 92.50 116 ASP A C 1
ATOM 941 O O . ASP A 1 116 ? 2.064 -8.380 7.887 1.00 92.50 116 ASP A O 1
ATOM 945 N N . LEU A 1 117 ? 2.512 -7.380 5.936 1.00 93.44 117 LEU A N 1
ATOM 946 C CA . LEU A 1 117 ? 3.837 -7.989 5.773 1.00 93.44 117 LEU A CA 1
ATOM 947 C C . LEU A 1 117 ? 4.839 -7.487 6.817 1.00 93.44 117 LEU A C 1
ATOM 949 O O . LEU A 1 117 ? 5.643 -8.276 7.303 1.00 93.44 117 LEU A O 1
ATOM 953 N N . GLY A 1 118 ? 4.792 -6.198 7.163 1.00 93.12 118 GLY A N 1
ATOM 954 C CA . GLY A 1 118 ? 5.624 -5.628 8.221 1.00 93.12 118 GLY A CA 1
ATOM 955 C C . GLY A 1 118 ? 5.337 -6.275 9.568 1.00 93.12 118 GLY A C 1
ATOM 956 O O . GLY A 1 118 ? 6.256 -6.768 10.220 1.00 93.12 118 GLY A O 1
ATOM 957 N N . GLU A 1 119 ? 4.057 -6.358 9.935 1.00 92.31 119 GLU A N 1
ATOM 958 C CA . GLU A 1 119 ? 3.611 -7.041 11.152 1.00 92.31 119 GLU A CA 1
ATOM 959 C C . GLU A 1 119 ? 4.086 -8.501 11.181 1.00 92.31 119 GLU A C 1
ATOM 961 O O . GLU A 1 119 ? 4.652 -8.940 12.181 1.00 92.31 119 GLU A O 1
ATOM 966 N N . ALA A 1 120 ? 3.949 -9.230 10.068 1.00 93.75 120 ALA A N 1
ATOM 967 C CA . ALA A 1 120 ? 4.377 -10.626 9.967 1.00 93.75 120 ALA A CA 1
ATOM 968 C C . ALA A 1 120 ? 5.890 -10.829 10.177 1.00 93.75 120 ALA A C 1
ATOM 970 O O . ALA A 1 120 ? 6.301 -11.879 10.671 1.00 93.75 120 ALA A O 1
ATOM 971 N N . VAL A 1 121 ? 6.718 -9.839 9.828 1.00 93.19 121 VAL A N 1
ATOM 972 C CA . VAL A 1 121 ? 8.178 -9.879 10.039 1.00 93.19 121 VAL A CA 1
ATOM 973 C C . VAL A 1 121 ? 8.634 -9.040 11.239 1.00 93.19 121 VAL A C 1
ATOM 975 O O . VAL A 1 121 ? 9.827 -8.789 11.397 1.00 93.19 121 VAL A O 1
ATOM 978 N N . ASN A 1 122 ? 7.702 -8.628 12.106 1.00 94.50 122 ASN A N 1
ATOM 979 C CA . ASN A 1 122 ? 7.946 -7.819 13.305 1.00 94.50 122 ASN A CA 1
ATOM 980 C C . ASN A 1 122 ? 8.673 -6.488 13.031 1.00 94.50 122 ASN A C 1
ATOM 982 O O . ASN A 1 122 ? 9.510 -6.049 13.821 1.00 94.50 122 ASN A O 1
ATOM 986 N N . THR A 1 123 ? 8.353 -5.828 11.918 1.00 93.81 123 THR A N 1
ATOM 987 C CA . THR A 1 123 ? 8.889 -4.508 11.569 1.00 93.81 123 THR A CA 1
ATOM 988 C C . THR A 1 123 ? 7.794 -3.553 11.099 1.00 93.81 123 THR A C 1
ATOM 990 O O . THR A 1 123 ? 6.679 -3.949 10.780 1.00 93.81 123 THR A O 1
ATOM 993 N N . SER A 1 124 ? 8.106 -2.261 11.043 1.00 89.06 124 SER A N 1
ATOM 994 C CA . SER A 1 124 ? 7.231 -1.282 10.395 1.00 89.06 124 SER A CA 1
ATOM 995 C C . SER A 1 124 ? 7.604 -1.152 8.927 1.00 89.06 124 SER A C 1
ATOM 997 O O . SER A 1 124 ? 8.757 -0.896 8.583 1.00 89.06 124 SER A O 1
ATOM 999 N N . THR A 1 125 ? 6.612 -1.289 8.061 1.00 92.00 125 THR A N 1
ATOM 1000 C CA . THR A 1 125 ? 6.749 -1.158 6.612 1.00 92.00 125 THR A CA 1
ATOM 1001 C C . THR A 1 125 ? 5.785 -0.100 6.101 1.00 92.00 125 THR A C 1
ATOM 1003 O O . THR A 1 125 ? 4.782 0.234 6.730 1.00 92.00 125 THR A O 1
ATOM 1006 N N . MET A 1 126 ? 6.090 0.436 4.927 1.00 89.12 126 MET A N 1
ATOM 1007 C CA . MET A 1 126 ? 5.176 1.299 4.197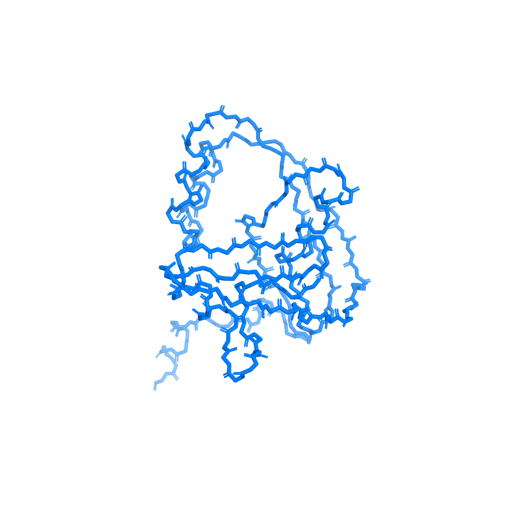 1.00 89.12 126 MET A CA 1
ATOM 1008 C C . MET A 1 126 ? 5.366 1.096 2.700 1.00 89.12 126 MET A C 1
ATOM 1010 O O . MET A 1 126 ? 6.450 0.743 2.239 1.00 89.12 126 MET A O 1
ATOM 1014 N N . LEU A 1 127 ? 4.308 1.336 1.933 1.00 90.50 127 LEU A N 1
ATOM 1015 C CA . LEU A 1 127 ? 4.391 1.330 0.479 1.00 90.50 127 LEU A CA 1
ATOM 1016 C C . LEU A 1 127 ? 5.002 2.652 0.003 1.00 90.50 127 LEU A C 1
ATOM 1018 O O . LEU A 1 127 ? 4.404 3.704 0.219 1.00 90.50 127 LEU A O 1
ATOM 1022 N N . VAL A 1 128 ? 6.162 2.585 -0.649 1.00 87.44 128 VAL A N 1
ATOM 1023 C CA . VAL A 1 128 ? 6.872 3.766 -1.179 1.00 87.44 128 VAL A CA 1
ATOM 1024 C C . VAL A 1 128 ? 6.681 3.970 -2.684 1.00 87.44 128 VAL A C 1
ATOM 1026 O O . VAL A 1 128 ? 6.950 5.051 -3.183 1.00 87.44 128 VAL A O 1
ATOM 1029 N N . GLY A 1 129 ? 6.178 2.966 -3.405 1.00 87.56 129 GLY A N 1
ATOM 1030 C CA . GLY A 1 129 ? 5.869 3.061 -4.830 1.00 87.56 129 GLY A CA 1
ATOM 1031 C C . GLY A 1 129 ? 4.882 1.978 -5.252 1.00 87.56 129 GLY A C 1
ATOM 1032 O O . GLY A 1 129 ? 4.840 0.897 -4.659 1.00 87.56 129 GLY A O 1
ATO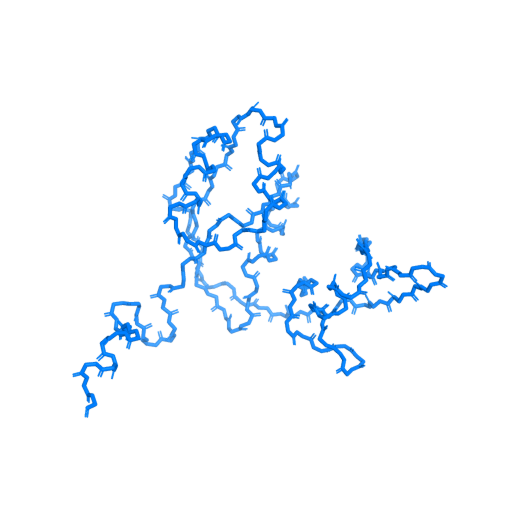M 1033 N N . LEU A 1 130 ? 4.048 2.268 -6.252 1.00 91.31 130 LEU A N 1
ATOM 1034 C CA . LEU A 1 130 ? 3.060 1.316 -6.753 1.00 91.31 130 LEU A CA 1
ATOM 1035 C C . LEU A 1 130 ? 2.807 1.507 -8.243 1.00 91.31 130 LEU A C 1
ATOM 1037 O O . LEU A 1 130 ? 2.216 2.496 -8.660 1.00 91.31 130 LEU A O 1
ATOM 1041 N N . LYS A 1 131 ? 3.129 0.485 -9.034 1.00 92.31 131 LYS A N 1
ATOM 1042 C CA . LYS A 1 131 ? 2.788 0.441 -10.456 1.00 92.31 131 LYS A CA 1
ATOM 1043 C C . LYS A 1 131 ? 1.804 -0.688 -10.720 1.00 92.31 131 LYS A C 1
ATOM 1045 O O . LYS A 1 131 ? 2.121 -1.861 -10.537 1.00 92.31 131 LYS A O 1
ATOM 1050 N N . ARG A 1 132 ? 0.596 -0.344 -11.169 1.00 95.31 132 ARG A N 1
ATOM 1051 C CA . ARG A 1 132 ? -0.376 -1.337 -11.637 1.00 95.31 132 ARG A CA 1
ATOM 1052 C C . ARG A 1 132 ? -0.066 -1.681 -13.088 1.00 95.31 132 ARG A C 1
ATOM 1054 O O . ARG A 1 132 ? -0.283 -0.858 -13.965 1.00 95.31 132 ARG A O 1
ATOM 1061 N N . THR A 1 133 ? 0.432 -2.887 -13.325 1.00 96.50 133 THR A N 1
ATOM 1062 C CA . THR A 1 133 ? 0.908 -3.317 -14.648 1.00 96.50 133 THR A CA 1
ATOM 1063 C C . THR A 1 133 ? -0.135 -4.052 -15.487 1.00 96.50 133 THR A C 1
ATOM 1065 O O . THR A 1 133 ? 0.092 -4.233 -16.676 1.00 96.50 133 THR A O 1
ATOM 1068 N N . GLN A 1 134 ? -1.252 -4.491 -14.896 1.00 97.06 134 GLN A N 1
ATOM 1069 C CA . GLN A 1 134 ? -2.291 -5.246 -15.601 1.00 97.06 134 GLN A CA 1
ATOM 1070 C C . GLN A 1 134 ? -3.659 -5.129 -14.900 1.00 97.06 134 GLN A C 1
ATOM 1072 O O . GLN A 1 134 ? -3.729 -5.054 -13.668 1.00 97.06 134 GLN A O 1
ATOM 1077 N N . ILE A 1 135 ? -4.750 -5.137 -15.674 1.00 96.94 135 ILE A N 1
ATOM 1078 C CA . ILE A 1 135 ? -6.142 -5.232 -15.209 1.00 96.94 135 ILE A CA 1
ATOM 1079 C C . ILE A 1 135 ? -6.894 -6.230 -16.096 1.00 96.94 135 ILE A C 1
ATOM 1081 O O . ILE A 1 135 ? -7.257 -5.923 -17.229 1.00 96.94 135 ILE A O 1
ATOM 1085 N N . GLY A 1 136 ? -7.181 -7.422 -15.569 1.00 94.25 136 GLY A N 1
ATOM 1086 C CA . GLY A 1 136 ? -7.806 -8.473 -16.376 1.00 94.25 136 GLY A CA 1
ATOM 1087 C C . GLY A 1 136 ? -6.937 -8.793 -17.603 1.00 94.25 136 GLY A C 1
ATOM 1088 O O . GLY A 1 136 ? -5.755 -9.086 -17.411 1.00 94.25 136 GLY A O 1
ATOM 1089 N N . PRO A 1 137 ? -7.474 -8.737 -18.835 1.00 95.75 137 PRO A N 1
ATOM 1090 C CA . PRO A 1 137 ? -6.694 -8.997 -20.045 1.00 95.75 137 PRO A CA 1
ATOM 1091 C C . PRO A 1 137 ? -5.791 -7.826 -20.468 1.00 95.75 137 PRO A C 1
ATOM 1093 O O . PRO A 1 137 ? -4.910 -8.034 -21.289 1.00 95.75 137 PRO A O 1
ATOM 1096 N N . TRP A 1 138 ? -5.985 -6.626 -19.913 1.00 96.94 138 TRP A N 1
ATOM 1097 C CA . TRP A 1 138 ? -5.308 -5.408 -20.364 1.00 96.94 138 TRP A CA 1
ATOM 1098 C C . TRP A 1 138 ? -3.997 -5.186 -19.617 1.00 96.94 138 TRP A C 1
ATOM 1100 O O . TRP A 1 138 ? -3.987 -5.072 -18.386 1.00 96.94 138 TRP A O 1
ATOM 1110 N N . SER A 1 139 ? -2.899 -5.115 -20.358 1.00 97.06 139 SER A N 1
ATOM 1111 C CA . SER A 1 139 ? -1.563 -4.765 -19.886 1.00 97.06 139 SER A CA 1
ATOM 1112 C C . SER A 1 139 ? -1.380 -3.246 -19.846 1.00 97.06 139 SER A C 1
ATOM 1114 O O . SER A 1 139 ? -2.044 -2.494 -20.550 1.00 97.06 139 SER A O 1
ATOM 1116 N N . ILE A 1 140 ? -0.432 -2.770 -19.040 1.00 95.50 140 ILE A N 1
ATOM 1117 C CA . ILE A 1 140 ? 0.000 -1.367 -19.054 1.00 95.50 140 ILE A CA 1
ATOM 1118 C C . ILE A 1 140 ? 0.602 -0.941 -20.399 1.00 95.50 140 ILE A C 1
ATOM 1120 O O . ILE A 1 140 ? 0.587 0.241 -20.707 1.00 95.50 140 ILE A O 1
ATOM 1124 N N . SER A 1 141 ? 1.109 -1.882 -21.201 1.00 95.38 141 SER A N 1
ATOM 1125 C CA . SER A 1 141 ? 1.528 -1.611 -22.585 1.00 95.38 141 SER A CA 1
ATOM 1126 C C . SER A 1 141 ? 0.371 -1.189 -23.486 1.00 95.38 141 SER A C 1
ATOM 1128 O O . SER A 1 141 ? 0.607 -0.550 -24.501 1.00 95.38 141 SER A O 1
ATOM 1130 N N . ASP A 1 142 ? -0.857 -1.551 -23.114 1.00 94.50 142 ASP A N 1
ATOM 1131 C CA . ASP A 1 142 ? -2.072 -1.238 -23.867 1.00 94.50 142 ASP A CA 1
ATOM 1132 C C . ASP A 1 142 ? -2.675 0.101 -23.406 1.00 94.50 142 ASP A C 1
ATOM 1134 O O . ASP A 1 142 ? -3.709 0.533 -23.912 1.00 94.50 142 ASP A O 1
ATOM 1138 N N . ALA A 1 143 ? -2.073 0.739 -22.394 1.00 92.88 143 ALA A N 1
ATOM 1139 C CA . ALA A 1 143 ? -2.539 2.011 -21.872 1.00 92.88 143 ALA A CA 1
ATOM 1140 C C . ALA A 1 143 ? -2.154 3.150 -22.821 1.00 92.88 143 ALA A C 1
ATOM 1142 O O . ALA A 1 143 ? -1.003 3.263 -23.233 1.00 92.88 143 ALA A O 1
ATOM 1143 N N . VAL A 1 144 ? -3.120 4.021 -23.096 1.00 91.88 144 VAL A N 1
ATOM 1144 C CA . VAL A 1 144 ? -2.913 5.289 -23.802 1.00 91.88 144 VAL A CA 1
ATOM 1145 C C . VAL A 1 144 ? -2.730 6.416 -22.791 1.00 91.88 144 VAL A C 1
ATOM 1147 O O . VAL A 1 144 ? -3.324 6.386 -21.705 1.00 91.88 144 VAL A O 1
ATOM 1150 N N . THR A 1 145 ? -1.888 7.389 -23.126 1.00 90.31 145 THR A N 1
ATOM 1151 C CA . THR A 1 145 ? -1.724 8.601 -22.317 1.00 90.31 145 THR A CA 1
ATOM 1152 C C . THR A 1 145 ? -2.902 9.556 -22.530 1.00 90.31 145 THR A C 1
ATOM 1154 O O . THR A 1 145 ? -3.727 9.357 -23.424 1.00 90.31 145 THR A O 1
ATOM 1157 N N . VAL A 1 146 ? -3.036 10.574 -21.675 1.00 89.12 146 VAL A N 1
ATOM 1158 C CA . VAL A 1 146 ? -4.092 11.586 -21.860 1.00 89.12 146 VAL A CA 1
ATOM 1159 C C . VAL A 1 146 ? -3.797 12.402 -23.118 1.00 89.12 146 VAL A C 1
ATOM 1161 O O . VAL A 1 146 ? -4.700 12.693 -23.893 1.00 89.12 146 VAL A O 1
ATOM 1164 N N . GLU A 1 147 ? -2.519 12.666 -23.363 1.00 89.81 147 GLU A N 1
ATOM 1165 C CA . GLU A 1 147 ? -2.001 13.365 -24.530 1.00 89.81 147 GLU A CA 1
ATOM 1166 C C . GLU A 1 147 ? -2.332 12.611 -25.833 1.00 89.81 147 GLU A C 1
ATOM 1168 O O . GLU A 1 147 ? -2.774 13.224 -26.806 1.00 89.81 147 GLU A O 1
ATOM 1173 N N . ASP A 1 148 ? -2.220 11.274 -25.840 1.00 88.00 148 ASP A N 1
ATOM 1174 C CA . ASP A 1 148 ? -2.614 10.440 -26.990 1.00 88.00 148 ASP A CA 1
ATOM 1175 C C . ASP A 1 148 ? -4.116 10.552 -27.310 1.00 88.00 148 ASP A C 1
ATOM 1177 O O . ASP A 1 148 ? -4.521 10.426 -28.468 1.00 88.00 148 ASP A O 1
ATOM 1181 N N . LEU A 1 149 ? -4.961 10.766 -26.294 1.00 87.69 149 LEU A N 1
ATOM 1182 C CA . LEU A 1 149 ? -6.409 10.921 -26.472 1.00 87.69 149 LEU A CA 1
ATOM 1183 C C . LEU A 1 149 ? -6.780 12.300 -27.029 1.00 87.69 149 LEU A C 1
ATOM 1185 O O . LEU A 1 149 ? -7.736 12.400 -27.795 1.00 87.69 149 LEU A O 1
ATOM 1189 N N . GLU A 1 150 ? -6.048 13.347 -26.649 1.00 86.75 150 GLU A N 1
ATOM 1190 C CA . GLU A 1 150 ? -6.275 14.717 -27.125 1.00 86.75 150 GLU A CA 1
ATOM 1191 C C . GLU A 1 150 ? -5.828 14.903 -28.583 1.00 86.75 150 GLU A C 1
ATOM 1193 O O . GLU A 1 150 ? -6.478 15.626 -29.330 1.00 86.75 150 GLU A O 1
ATOM 1198 N N . ALA A 1 151 ? -4.773 14.206 -29.020 1.00 76.25 151 ALA A N 1
ATOM 1199 C CA . ALA A 1 151 ? -4.262 14.282 -30.394 1.00 76.25 151 ALA A CA 1
ATOM 1200 C C . ALA A 1 151 ? -5.144 13.583 -31.452 1.00 76.25 151 ALA A C 1
ATOM 1202 O O . ALA A 1 151 ? -4.919 13.761 -32.648 1.00 76.25 151 ALA A O 1
ATOM 1203 N N . ASN A 1 152 ? -6.121 12.774 -31.027 1.00 59.16 152 ASN A N 1
ATOM 1204 C CA . ASN A 1 152 ? -7.031 12.017 -31.898 1.00 59.16 152 ASN A CA 1
ATOM 1205 C C . ASN A 1 152 ? -8.483 12.548 -31.874 1.00 59.16 152 ASN A C 1
ATOM 1207 O O . ASN A 1 152 ? -9.402 11.822 -32.264 1.00 59.16 152 ASN A O 1
ATOM 1211 N N . GLN A 1 153 ? -8.695 13.781 -31.397 1.00 52.53 153 GLN A N 1
ATOM 1212 C CA . GLN A 1 153 ? -9.953 14.535 -31.537 1.00 52.53 153 GLN A CA 1
ATOM 1213 C C . GLN A 1 153 ? -9.882 15.492 -32.726 1.00 52.53 153 GLN A C 1
ATOM 1215 O O . GLN A 1 153 ? -10.929 15.641 -33.396 1.00 52.53 153 GLN A O 1
#

Organism: NCBI:txid2099670

Foldseek 3Di:
DDDLCAQDDDPRDGSVVLCVVAPDWDADPQRWIWGHHDPDIDTDRDDDDDKDWPDKDFPDKDKDWLVRLLVVLVVVVDCDDVVVNCVSVVDTDIDMDTDMDIDMDPPDDVQVVQQVVQVVVVHGGGDSDDDDQDDVVDGPVNDDDPVNVVVVD

pLDDT: mean 90.08, std 8.91, range [52.53, 98.12]

Radius of gyration: 18.22 Å; chains: 1; bounding box: 42×35×54 Å